Protein AF-A0A3D5XSV5-F1 (afdb_monomer_lite)

Secondary structure (DSSP, 8-state):
-HHHHHHHHHHHHT--PPPGGGS-SSPEEHHHHHHHHHHHHGGG--S---S--HHHHHHHHHTTSSPPPSBTTEE-HHHHHHHHHHHHHTTTS-HHHHHHHHHHHHHHH-HHHHHHHHHHHHHHHHHHHHHHHHHHHHHHHHHHHTTSS---

Radius of gyration: 19.95 Å; chains: 1; bounding box: 47×27×72 Å

Foldseek 3Di:
DVPPLLVLLVCLLPQAADALVRFDQFWDFPVRLQVVLCVSCVSVCPDPDRLDDPVNLVVCCVVVLQPNDPDPTTDGSLRSLSSNQQSNCVVPDPSVVSSVLQVVLCVVPNSRVSSNVSRVVSSVVSNVVSVVVVVVVVVVVVVVVPVPDDDD

Sequence (152 aa):
MINDFETWTNEMINFHLPRWDELPDVDLYKDQVITLVQRYLAPLNIKTDTLITPSIINNYVKLKIVPKPNSKKQYSRLHLAYFITISALKQIMNINDVKYGIEYETKMVGEIEAYNRFANALENSLREICTRLNHEDEVAYVKDTDIGMSLS

pLDDT: mean 86.88, std 14.99, range [37.84, 98.56]

Structure (mmCIF, N/CA/C/O backbone):
data_AF-A0A3D5XSV5-F1
#
_entry.id   AF-A0A3D5XSV5-F1
#
loop_
_atom_site.group_PDB
_atom_site.id
_atom_site.type_symbol
_atom_site.label_atom_id
_atom_site.label_alt_id
_atom_site.label_comp_id
_atom_site.label_asym_id
_atom_site.label_entity_id
_atom_site.label_seq_id
_atom_site.pdbx_PDB_ins_code
_atom_site.Cartn_x
_atom_site.Cartn_y
_atom_site.Cartn_z
_atom_site.occupancy
_atom_site.B_iso_or_equiv
_atom_site.auth_seq_id
_atom_site.auth_comp_id
_atom_site.auth_asym_id
_atom_site.auth_atom_id
_atom_site.pdbx_PDB_model_num
ATOM 1 N N . MET A 1 1 ? 26.116 -8.134 -17.420 1.00 52.28 1 MET A N 1
ATOM 2 C CA . MET A 1 1 ? 25.598 -6.762 -17.236 1.00 52.28 1 MET A CA 1
ATOM 3 C C . MET A 1 1 ? 24.285 -6.532 -17.984 1.00 52.28 1 MET A C 1
ATOM 5 O O . MET A 1 1 ? 23.438 -5.871 -17.416 1.00 52.28 1 MET A O 1
ATOM 9 N N . ILE A 1 2 ? 24.067 -7.116 -19.176 1.00 57.53 2 ILE A N 1
ATOM 10 C CA . ILE A 1 2 ? 22.766 -7.066 -19.892 1.00 57.53 2 ILE A CA 1
ATOM 11 C C . ILE A 1 2 ? 21.635 -7.803 -19.125 1.00 57.53 2 ILE A C 1
ATOM 13 O O . ILE A 1 2 ? 20.492 -7.374 -19.142 1.00 57.53 2 ILE A O 1
ATOM 17 N N . ASN A 1 3 ? 21.968 -8.839 -18.345 1.00 70.69 3 ASN A N 1
ATOM 18 C CA . ASN A 1 3 ? 20.987 -9.717 -17.687 1.00 70.69 3 ASN A CA 1
ATOM 19 C C . ASN A 1 3 ? 20.198 -9.086 -16.515 1.00 70.69 3 ASN A C 1
ATOM 21 O O . ASN A 1 3 ? 19.091 -9.527 -16.220 1.00 70.69 3 ASN A O 1
ATOM 25 N N . ASP A 1 4 ? 20.749 -8.081 -15.824 1.00 82.44 4 ASP A N 1
ATOM 26 C CA . ASP A 1 4 ? 20.135 -7.556 -14.590 1.00 82.44 4 ASP A CA 1
ATOM 27 C C . ASP A 1 4 ? 18.993 -6.573 -14.891 1.00 82.44 4 ASP A C 1
ATOM 29 O O . ASP A 1 4 ? 17.988 -6.549 -14.182 1.00 82.44 4 ASP A O 1
ATOM 33 N N . PHE A 1 5 ? 19.123 -5.794 -15.970 1.00 84.62 5 PHE A N 1
ATOM 34 C CA . PHE A 1 5 ? 18.091 -4.853 -16.404 1.00 84.62 5 PHE A CA 1
ATOM 35 C C . PHE A 1 5 ? 16.869 -5.580 -16.971 1.00 84.62 5 PHE A C 1
ATOM 37 O O . PHE A 1 5 ? 15.759 -5.318 -16.522 1.00 84.62 5 PHE A O 1
ATOM 44 N N . GLU A 1 6 ? 17.073 -6.553 -17.867 1.00 86.62 6 GLU A N 1
ATOM 45 C CA . GLU A 1 6 ? 15.990 -7.393 -18.402 1.00 86.62 6 GLU A CA 1
ATOM 46 C C . GLU A 1 6 ? 15.280 -8.196 -17.304 1.00 86.62 6 GLU A C 1
ATOM 48 O O . GLU A 1 6 ? 14.063 -8.377 -17.333 1.00 86.62 6 GLU A O 1
ATOM 53 N N . THR A 1 7 ? 16.024 -8.676 -16.301 1.00 87.94 7 THR A N 1
ATOM 54 C CA . THR A 1 7 ? 15.416 -9.344 -15.142 1.00 87.94 7 THR A CA 1
ATOM 55 C C . THR A 1 7 ? 14.516 -8.372 -14.383 1.00 87.94 7 THR A C 1
ATOM 57 O O . THR A 1 7 ? 13.358 -8.690 -14.119 1.00 87.94 7 THR A O 1
ATOM 60 N N . TRP A 1 8 ? 15.006 -7.163 -14.095 1.00 89.00 8 TRP A N 1
ATOM 61 C CA . TRP A 1 8 ? 14.229 -6.145 -13.393 1.00 89.00 8 TRP A CA 1
ATOM 62 C C . TRP A 1 8 ? 12.990 -5.694 -14.184 1.00 89.00 8 TRP A C 1
ATOM 64 O O . TRP A 1 8 ? 11.903 -5.604 -13.613 1.00 89.00 8 TRP A O 1
ATOM 74 N N . THR A 1 9 ? 13.098 -5.455 -15.496 1.00 91.69 9 THR A N 1
ATOM 75 C CA . THR A 1 9 ? 11.936 -5.063 -16.312 1.00 91.69 9 THR A CA 1
ATOM 76 C C . THR A 1 9 ? 10.886 -6.169 -16.349 1.00 91.69 9 THR A C 1
ATOM 78 O O . THR A 1 9 ? 9.698 -5.884 -16.196 1.00 91.69 9 THR A O 1
ATOM 81 N N . ASN A 1 10 ? 11.301 -7.433 -16.465 1.00 91.19 10 ASN A N 1
ATOM 82 C CA . ASN A 1 10 ? 10.394 -8.577 -16.402 1.00 91.19 10 ASN A CA 1
ATOM 83 C C . ASN 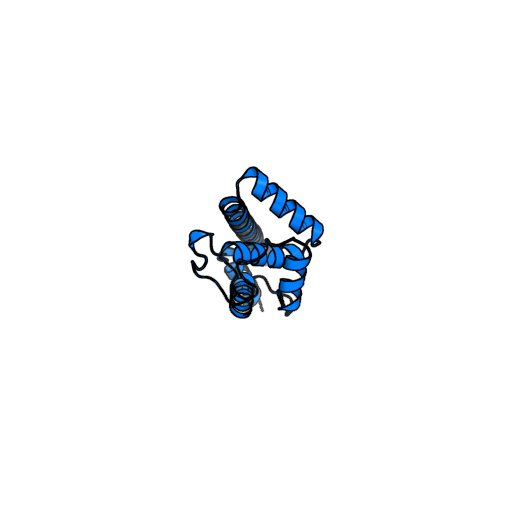A 1 10 ? 9.730 -8.731 -15.025 1.00 91.19 10 ASN A C 1
ATOM 85 O O . ASN A 1 10 ? 8.540 -9.049 -14.958 1.00 91.19 10 ASN A O 1
ATOM 89 N N . GLU A 1 11 ? 10.446 -8.474 -13.928 1.00 92.44 11 GLU A N 1
ATOM 90 C CA . GLU A 1 11 ? 9.853 -8.421 -12.585 1.00 92.44 11 GLU A CA 1
ATOM 91 C C . GLU A 1 11 ? 8.794 -7.315 -12.479 1.00 92.44 11 GLU A C 1
ATOM 93 O O . GLU A 1 11 ? 7.717 -7.556 -11.935 1.00 92.44 11 GLU A O 1
ATOM 98 N N . MET A 1 12 ? 9.048 -6.128 -13.040 1.00 94.38 12 MET A N 1
ATOM 99 C CA . MET A 1 12 ? 8.091 -5.013 -13.032 1.00 94.38 12 MET A CA 1
ATOM 100 C C . MET A 1 12 ? 6.862 -5.274 -13.914 1.00 94.38 12 MET A C 1
ATOM 102 O O . MET A 1 12 ? 5.748 -4.927 -13.528 1.00 94.38 12 MET A O 1
ATOM 106 N N . ILE A 1 13 ? 7.031 -5.925 -15.070 1.00 94.62 13 ILE A N 1
ATOM 107 C CA . ILE A 1 13 ? 5.922 -6.330 -15.954 1.00 94.62 13 ILE A CA 1
ATOM 108 C C . ILE A 1 13 ? 4.989 -7.321 -15.249 1.00 94.62 13 ILE A C 1
ATOM 110 O O . ILE A 1 13 ? 3.774 -7.291 -15.454 1.00 94.62 13 ILE A O 1
ATOM 114 N N . ASN A 1 14 ? 5.550 -8.205 -14.426 1.00 94.50 14 ASN A N 1
ATOM 115 C CA . ASN A 1 14 ? 4.805 -9.229 -13.696 1.00 94.50 14 ASN A CA 1
ATOM 116 C C . ASN A 1 14 ? 4.497 -8.831 -12.248 1.00 94.50 14 ASN A C 1
ATOM 118 O O . ASN A 1 14 ? 3.999 -9.658 -11.483 1.00 94.50 14 ASN A O 1
ATOM 122 N N . PHE A 1 15 ? 4.779 -7.582 -11.868 1.00 96.19 15 PHE A N 1
ATOM 123 C CA . PHE A 1 15 ? 4.496 -7.085 -10.534 1.00 96.19 15 PHE A CA 1
ATOM 124 C C . PHE A 1 15 ? 2.997 -7.192 -10.244 1.00 96.19 15 PHE A C 1
ATOM 126 O O . PHE A 1 15 ? 2.164 -6.752 -11.038 1.00 96.19 15 PHE A O 1
ATOM 133 N N . HIS A 1 16 ? 2.675 -7.768 -9.089 1.00 96.69 16 HIS A N 1
ATOM 134 C CA . HIS A 1 16 ? 1.310 -7.915 -8.602 1.00 96.69 16 HIS A CA 1
ATOM 135 C C . HIS A 1 16 ? 1.212 -7.368 -7.188 1.00 96.69 16 HIS A C 1
ATOM 137 O O . HIS A 1 16 ? 1.921 -7.808 -6.278 1.00 96.69 16 HIS A O 1
ATOM 143 N N . LEU A 1 17 ? 0.297 -6.430 -7.004 1.00 97.31 17 LEU A N 1
ATOM 144 C CA . LEU A 1 17 ? -0.126 -5.939 -5.714 1.00 97.31 17 LEU A CA 1
ATOM 145 C C . LEU A 1 17 ? -1.458 -6.610 -5.357 1.00 97.31 17 LEU A C 1
ATOM 147 O O . LEU A 1 17 ? -2.391 -6.578 -6.158 1.00 97.31 17 LEU A O 1
ATOM 151 N N . PRO A 1 18 ? -1.607 -7.186 -4.156 1.00 98.00 18 PRO A N 1
ATOM 152 C CA . PRO A 1 18 ? -2.842 -7.866 -3.794 1.00 98.00 18 PRO A CA 1
ATOM 153 C C . PRO A 1 18 ? -4.046 -6.931 -3.922 1.00 98.00 18 PRO A C 1
ATOM 155 O O . PRO A 1 18 ? -4.038 -5.810 -3.415 1.00 98.00 18 PRO A O 1
ATOM 158 N N . ARG A 1 19 ? -5.098 -7.395 -4.592 1.00 98.31 19 ARG A N 1
ATOM 159 C CA . ARG A 1 19 ? -6.409 -6.743 -4.578 1.00 98.31 19 ARG A CA 1
ATOM 160 C C . ARG A 1 19 ? -7.030 -6.869 -3.194 1.00 98.31 19 ARG A C 1
ATOM 162 O O . ARG A 1 19 ? -6.584 -7.660 -2.363 1.00 98.31 19 ARG A O 1
ATOM 169 N N . TRP A 1 20 ? -8.083 -6.097 -2.939 1.00 98.25 20 TRP A N 1
ATOM 170 C CA . TRP A 1 20 ? -8.750 -6.072 -1.638 1.00 98.25 20 TRP A CA 1
ATOM 171 C C . TRP A 1 20 ? -9.068 -7.474 -1.103 1.00 98.25 20 TRP A C 1
ATOM 173 O O . TRP A 1 20 ? -8.764 -7.769 0.050 1.00 98.25 20 TRP A O 1
ATOM 183 N N . ASP A 1 21 ? -9.620 -8.353 -1.937 1.00 97.81 21 ASP A N 1
ATOM 184 C CA . ASP A 1 21 ? -10.017 -9.707 -1.531 1.00 97.81 21 ASP A CA 1
ATOM 185 C C . ASP A 1 21 ? -8.835 -10.660 -1.301 1.00 97.81 21 ASP A C 1
ATOM 187 O O . ASP A 1 21 ? -8.993 -11.688 -0.648 1.00 97.81 21 ASP A O 1
ATOM 191 N N . GLU A 1 22 ? -7.642 -10.296 -1.772 1.00 98.19 22 GLU A N 1
ATOM 192 C CA . GLU A 1 22 ? -6.398 -11.048 -1.573 1.00 98.19 22 GLU A CA 1
ATOM 193 C C . GLU A 1 22 ? -5.643 -10.600 -0.311 1.00 98.19 22 GLU A C 1
ATOM 195 O O . GLU A 1 22 ? -4.708 -11.266 0.141 1.00 98.19 22 GLU A O 1
ATOM 200 N N . LEU A 1 23 ? -6.035 -9.468 0.285 1.00 97.94 23 LEU A N 1
ATOM 201 C CA . LEU A 1 23 ? -5.489 -9.027 1.561 1.00 97.94 23 LEU A CA 1
ATOM 202 C C . LEU A 1 23 ? -6.015 -9.904 2.717 1.00 97.94 23 LEU A C 1
ATOM 204 O O . LEU A 1 23 ? -7.165 -10.344 2.685 1.00 97.94 23 LEU A O 1
ATOM 208 N N . PRO A 1 24 ? -5.225 -10.109 3.790 1.00 96.69 24 PRO A N 1
ATOM 209 C CA . PRO A 1 24 ? -5.653 -10.910 4.935 1.00 96.69 24 PRO A CA 1
ATOM 210 C C . PRO A 1 24 ? -6.977 -10.435 5.552 1.00 96.69 24 PRO A C 1
ATOM 212 O O . PRO A 1 24 ? -7.151 -9.246 5.835 1.00 96.69 24 PRO A O 1
ATOM 215 N N . ASP A 1 25 ? -7.878 -11.382 5.833 1.00 93.69 25 ASP A N 1
ATOM 216 C CA . ASP A 1 25 ? -9.151 -11.137 6.531 1.00 93.69 25 ASP A CA 1
ATOM 217 C C . ASP A 1 25 ? -9.061 -11.297 8.052 1.00 93.69 25 ASP A C 1
ATOM 219 O O . ASP A 1 25 ? -9.938 -11.858 8.706 1.00 93.69 25 ASP A O 1
ATOM 223 N N . VAL A 1 26 ? -7.939 -10.882 8.628 1.00 92.81 26 VAL A N 1
ATOM 224 C CA . VAL A 1 26 ? -7.699 -10.974 10.068 1.00 92.81 26 VAL A CA 1
ATOM 225 C C . VAL A 1 26 ? -7.127 -9.664 10.570 1.00 92.81 26 VAL A C 1
ATOM 227 O O . VAL A 1 26 ? -6.437 -8.949 9.841 1.00 92.81 26 VAL A O 1
ATOM 230 N N . ASP A 1 27 ? -7.393 -9.358 11.834 1.00 93.31 27 ASP A N 1
ATOM 231 C CA . ASP A 1 27 ? -6.750 -8.234 12.496 1.00 93.31 27 ASP A CA 1
ATOM 232 C C . ASP A 1 27 ? -5.249 -8.495 12.649 1.00 93.31 27 ASP A C 1
ATOM 234 O O . ASP A 1 27 ? -4.817 -9.523 13.175 1.00 93.31 27 ASP A O 1
ATOM 238 N N . LEU A 1 28 ? -4.451 -7.525 12.216 1.00 94.50 28 LEU A N 1
ATOM 239 C CA . LEU A 1 28 ? -3.000 -7.615 12.180 1.00 94.50 28 LEU A CA 1
ATOM 240 C C . LEU A 1 28 ? -2.374 -6.829 13.324 1.00 94.50 28 LEU A C 1
ATOM 242 O O . LEU A 1 28 ? -2.755 -5.692 13.614 1.00 94.50 28 LEU A O 1
ATOM 246 N N . TYR A 1 29 ? -1.334 -7.389 13.924 1.00 93.69 29 TYR A N 1
ATOM 247 C CA . TYR A 1 29 ? -0.426 -6.628 14.764 1.00 93.69 29 TYR A CA 1
ATOM 248 C C . TYR A 1 29 ? 0.417 -5.670 13.925 1.00 93.69 29 TYR A C 1
ATOM 250 O O . TYR A 1 29 ? 0.695 -5.903 12.751 1.00 93.69 29 TYR A O 1
ATOM 258 N N . LYS A 1 30 ? 0.879 -4.588 14.555 1.00 92.56 30 LYS A N 1
ATOM 259 C CA . LYS A 1 30 ? 1.693 -3.554 13.900 1.00 92.56 30 LYS A CA 1
ATOM 260 C C . LYS A 1 30 ? 2.881 -4.118 13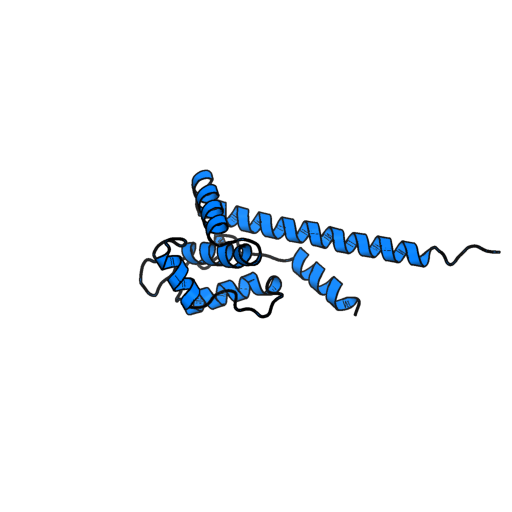.117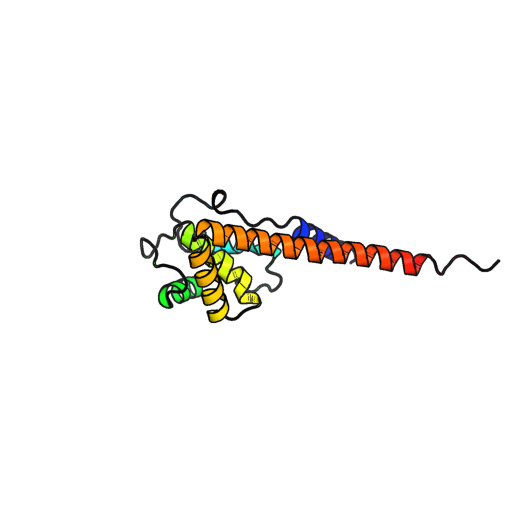 1.00 92.56 30 LYS A C 1
ATOM 262 O O . LYS A 1 30 ? 3.103 -3.710 11.983 1.00 92.56 30 LYS A O 1
ATOM 267 N N . ASP A 1 31 ? 3.615 -5.058 13.705 1.00 93.69 31 ASP A N 1
ATOM 268 C CA . ASP A 1 31 ? 4.790 -5.642 13.056 1.00 93.69 31 ASP A CA 1
ATOM 269 C C . ASP A 1 31 ? 4.392 -6.483 11.837 1.00 93.69 31 ASP A C 1
ATOM 271 O O . ASP A 1 31 ? 5.072 -6.440 10.819 1.00 93.69 31 ASP A O 1
ATOM 275 N N . GLN A 1 32 ? 3.230 -7.146 11.879 1.00 95.62 32 GLN A N 1
ATOM 276 C CA . GLN A 1 32 ? 2.684 -7.866 10.725 1.00 95.62 32 GLN A CA 1
ATOM 277 C C . GLN A 1 32 ? 2.296 -6.905 9.597 1.00 95.62 32 GLN A C 1
ATOM 279 O O . GLN A 1 32 ? 2.571 -7.196 8.437 1.00 95.62 32 GLN A O 1
ATOM 284 N N . VAL A 1 33 ? 1.720 -5.739 9.920 1.00 95.56 33 VAL A N 1
ATOM 285 C CA . VAL A 1 33 ? 1.450 -4.685 8.925 1.00 95.56 33 VAL A CA 1
ATOM 286 C C . VAL A 1 33 ? 2.748 -4.241 8.254 1.00 95.56 33 VAL A C 1
ATOM 288 O O . VAL A 1 33 ? 2.812 -4.197 7.030 1.00 95.56 33 VAL A O 1
ATOM 291 N N . ILE A 1 34 ? 3.792 -3.958 9.040 1.00 95.25 34 ILE A N 1
ATOM 292 C CA . ILE A 1 34 ? 5.109 -3.557 8.520 1.00 95.25 34 ILE A CA 1
ATOM 293 C C . ILE A 1 34 ? 5.665 -4.639 7.591 1.00 95.25 34 ILE A C 1
ATOM 295 O O . ILE A 1 34 ? 6.032 -4.334 6.459 1.00 95.25 34 ILE A O 1
ATOM 299 N N . THR A 1 35 ? 5.672 -5.897 8.039 1.00 95.62 35 THR A N 1
ATOM 300 C CA . THR A 1 35 ? 6.166 -7.030 7.249 1.00 95.62 35 THR A CA 1
ATOM 301 C C . THR A 1 35 ? 5.407 -7.193 5.935 1.00 95.62 35 THR A C 1
ATOM 303 O O . THR A 1 35 ? 6.029 -7.424 4.901 1.00 95.62 35 THR A O 1
ATOM 306 N N . LEU A 1 36 ? 4.078 -7.072 5.947 1.00 97.06 36 LEU A N 1
ATOM 307 C CA . LEU A 1 36 ? 3.268 -7.223 4.739 1.00 97.06 36 LEU A CA 1
ATOM 308 C C . LEU A 1 36 ? 3.485 -6.070 3.758 1.00 97.06 36 LEU A C 1
ATOM 310 O O . LEU A 1 36 ? 3.698 -6.326 2.579 1.00 97.06 36 LEU A O 1
ATOM 314 N N . VAL A 1 37 ? 3.510 -4.821 4.232 1.00 96.50 37 VAL A N 1
ATOM 315 C CA . VAL A 1 37 ? 3.791 -3.654 3.376 1.00 96.50 37 VAL A CA 1
ATOM 316 C C . VAL A 1 37 ? 5.176 -3.770 2.742 1.00 96.50 37 VAL A C 1
ATOM 318 O O . VAL A 1 37 ? 5.314 -3.578 1.537 1.00 96.50 37 VAL A O 1
ATOM 321 N N . GLN A 1 38 ? 6.194 -4.131 3.530 1.00 94.38 38 GLN A N 1
ATOM 322 C CA . GLN A 1 38 ? 7.548 -4.349 3.017 1.00 94.38 38 GLN A CA 1
ATOM 323 C C . GLN A 1 38 ? 7.587 -5.469 1.981 1.00 94.38 38 GLN A C 1
ATOM 325 O O . GLN A 1 38 ? 8.226 -5.306 0.952 1.00 94.38 38 GLN A O 1
ATOM 330 N N . ARG A 1 39 ? 6.889 -6.583 2.225 1.00 94.50 39 ARG A N 1
ATOM 331 C CA . ARG A 1 39 ? 6.825 -7.708 1.288 1.00 94.50 39 ARG A CA 1
ATOM 332 C C . ARG A 1 39 ? 6.163 -7.315 -0.029 1.00 94.50 39 ARG A C 1
ATOM 334 O O . ARG A 1 39 ? 6.717 -7.599 -1.082 1.00 94.50 39 ARG A O 1
ATOM 341 N N . TYR A 1 40 ? 4.994 -6.681 0.027 1.00 96.38 40 TYR A N 1
ATOM 342 C CA . TYR A 1 40 ? 4.224 -6.341 -1.171 1.00 96.38 40 TYR A CA 1
ATOM 343 C C . TYR A 1 40 ? 4.891 -5.265 -2.025 1.00 96.38 40 TYR A C 1
ATOM 345 O O . TYR A 1 40 ? 4.729 -5.263 -3.238 1.00 96.38 40 TYR A O 1
ATOM 353 N N . LEU A 1 41 ? 5.659 -4.366 -1.410 1.00 94.44 41 LEU A N 1
ATOM 354 C CA . LEU A 1 41 ? 6.349 -3.287 -2.115 1.00 94.44 41 LEU A CA 1
ATOM 355 C C . LEU A 1 41 ? 7.846 -3.555 -2.321 1.00 94.44 41 LEU A C 1
ATOM 357 O O . LEU A 1 41 ? 8.534 -2.688 -2.853 1.00 94.44 41 LEU A O 1
ATOM 361 N N . ALA A 1 42 ? 8.357 -4.728 -1.928 1.00 91.12 42 ALA A N 1
ATOM 362 C CA . ALA A 1 42 ? 9.772 -5.073 -2.066 1.00 91.12 42 ALA A CA 1
ATOM 363 C C . ALA A 1 42 ? 10.298 -4.899 -3.503 1.00 91.12 42 ALA A C 1
ATOM 365 O O . ALA A 1 42 ? 11.345 -4.267 -3.640 1.00 91.12 42 ALA A O 1
ATOM 366 N N . PRO A 1 43 ? 9.581 -5.335 -4.563 1.00 89.12 43 PRO A N 1
ATOM 367 C CA . PRO A 1 43 ? 10.046 -5.138 -5.939 1.00 89.12 43 PRO A CA 1
ATOM 368 C C . PRO A 1 43 ? 10.194 -3.659 -6.334 1.00 89.12 43 PRO A C 1
ATOM 370 O O . PRO A 1 43 ? 11.009 -3.319 -7.184 1.00 89.12 43 PRO A O 1
ATOM 373 N N . LEU A 1 44 ? 9.435 -2.760 -5.698 1.00 87.50 44 LEU A N 1
ATOM 374 C CA . LEU A 1 44 ? 9.472 -1.319 -5.973 1.00 87.50 44 LEU A CA 1
ATOM 375 C C . LEU A 1 44 ? 10.491 -0.572 -5.101 1.00 87.50 44 LEU A C 1
ATOM 377 O O . LEU A 1 44 ? 10.739 0.615 -5.316 1.00 87.50 44 LEU A O 1
ATOM 381 N N . ASN A 1 45 ? 11.074 -1.230 -4.097 1.00 83.75 45 ASN A N 1
ATOM 382 C CA . ASN A 1 45 ? 11.950 -0.593 -3.121 1.00 83.75 45 ASN A CA 1
ATOM 383 C C . ASN A 1 45 ? 13.415 -0.594 -3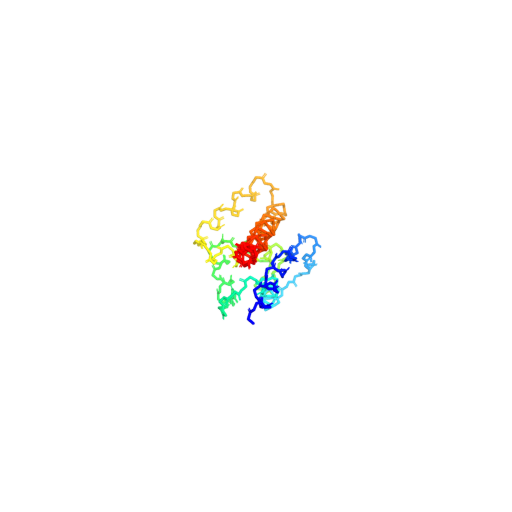.583 1.00 83.75 45 ASN A C 1
ATOM 385 O O . ASN A 1 45 ? 14.241 -1.353 -3.081 1.00 83.75 45 ASN A O 1
ATOM 389 N N . ILE A 1 46 ? 13.735 0.267 -4.553 1.00 70.94 46 ILE A N 1
ATOM 390 C CA . ILE A 1 46 ? 15.073 0.347 -5.173 1.00 70.94 46 ILE A CA 1
ATOM 391 C C . ILE A 1 46 ? 16.086 1.041 -4.250 1.00 70.94 46 ILE A C 1
ATOM 393 O O . ILE A 1 46 ? 17.273 0.716 -4.231 1.00 70.94 46 ILE A O 1
ATOM 397 N N . LYS A 1 47 ? 15.623 2.006 -3.451 1.00 63.38 47 LYS A N 1
ATOM 398 C CA . LYS A 1 47 ? 16.422 2.578 -2.368 1.00 63.38 47 LYS A CA 1
ATOM 399 C C . LYS A 1 47 ? 16.268 1.620 -1.202 1.00 63.38 47 LYS A C 1
ATOM 401 O O . LYS A 1 47 ? 15.141 1.328 -0.826 1.00 63.38 47 LYS A O 1
ATOM 406 N N . THR A 1 48 ? 17.348 1.149 -0.593 1.00 61.53 48 THR A N 1
ATOM 407 C CA . THR A 1 48 ? 17.332 0.309 0.624 1.00 61.53 48 THR A CA 1
ATOM 408 C C . THR A 1 48 ? 16.756 1.029 1.861 1.00 61.53 48 THR A C 1
ATOM 410 O O . THR A 1 48 ? 17.120 0.739 2.999 1.00 61.53 48 THR A O 1
ATOM 413 N N . ASP A 1 49 ? 15.873 1.999 1.650 1.00 67.38 49 ASP A N 1
ATOM 414 C CA . ASP A 1 49 ? 15.188 2.778 2.651 1.00 67.38 49 ASP A CA 1
ATOM 415 C C . ASP A 1 49 ? 14.045 1.965 3.255 1.00 67.38 49 ASP A C 1
ATOM 417 O O . ASP A 1 49 ? 13.404 1.109 2.637 1.00 67.38 49 ASP A O 1
ATOM 421 N N . THR A 1 50 ? 13.780 2.246 4.525 1.00 80.06 50 THR A N 1
ATOM 422 C CA . THR A 1 50 ? 12.678 1.617 5.238 1.00 80.06 50 THR A CA 1
ATOM 423 C C . THR A 1 50 ? 11.356 2.267 4.822 1.00 80.06 50 THR A C 1
ATOM 425 O O . THR A 1 50 ? 11.041 3.366 5.273 1.00 80.06 50 THR A O 1
ATOM 428 N N . LEU A 1 51 ? 10.560 1.566 4.005 1.00 85.56 51 LEU A N 1
ATOM 429 C CA . LEU A 1 51 ? 9.252 2.032 3.506 1.00 85.56 51 LEU A CA 1
ATOM 430 C C . LEU A 1 51 ? 8.253 2.413 4.609 1.00 85.56 51 LEU A C 1
ATOM 432 O O . LEU A 1 51 ? 7.400 3.284 4.424 1.00 85.56 51 LEU A O 1
ATOM 436 N N . ILE A 1 52 ? 8.316 1.716 5.744 1.00 91.56 52 ILE A N 1
ATOM 437 C CA . ILE A 1 52 ? 7.402 1.910 6.864 1.00 91.56 52 ILE A CA 1
ATOM 438 C C . ILE A 1 52 ? 8.054 1.469 8.176 1.00 91.56 52 ILE A C 1
ATOM 440 O O . ILE A 1 52 ? 8.730 0.447 8.248 1.00 91.56 52 ILE A O 1
ATOM 444 N N . THR A 1 53 ? 7.845 2.251 9.232 1.00 92.50 53 THR A N 1
ATOM 445 C CA . THR A 1 53 ? 8.340 1.982 10.590 1.00 92.50 53 THR A CA 1
ATOM 446 C C . THR A 1 53 ? 7.197 2.099 11.599 1.00 92.50 53 THR A C 1
ATOM 448 O O . THR A 1 53 ? 6.174 2.731 11.302 1.00 92.50 53 THR A O 1
ATOM 451 N N . PRO A 1 54 ? 7.360 1.597 12.839 1.00 92.56 54 PRO A N 1
ATOM 452 C CA . PRO A 1 54 ? 6.363 1.800 13.890 1.00 92.56 54 PRO A CA 1
ATOM 453 C C . PRO A 1 54 ? 6.046 3.281 14.149 1.00 92.56 54 PRO A C 1
ATOM 455 O O . PRO A 1 54 ? 4.907 3.625 14.468 1.00 92.56 54 PRO A O 1
ATOM 458 N N . SER A 1 55 ? 7.045 4.159 13.988 1.00 91.38 55 SER A N 1
ATOM 459 C CA . SER A 1 55 ? 6.887 5.612 14.117 1.00 91.38 55 SER A CA 1
ATOM 460 C C . SER A 1 55 ? 6.017 6.184 12.996 1.00 91.38 55 SER A C 1
ATOM 462 O O . SER A 1 55 ? 5.072 6.920 13.274 1.00 91.38 55 SER A O 1
ATOM 464 N N . ILE A 1 56 ? 6.260 5.778 11.744 1.00 90.75 56 ILE A N 1
ATOM 465 C CA . ILE A 1 56 ? 5.461 6.196 10.581 1.00 90.75 56 ILE A CA 1
ATOM 466 C C . ILE A 1 56 ? 3.991 5.791 10.752 1.00 90.75 56 ILE A C 1
ATOM 468 O O . ILE A 1 56 ? 3.107 6.633 10.599 1.00 90.75 56 ILE A O 1
ATOM 472 N N . ILE A 1 57 ? 3.728 4.547 11.168 1.00 92.38 57 ILE A N 1
ATOM 473 C CA . ILE A 1 57 ? 2.367 4.066 11.452 1.00 92.38 57 ILE A CA 1
ATOM 474 C C . ILE A 1 57 ? 1.677 4.958 12.490 1.00 92.38 57 ILE A C 1
ATOM 476 O O . ILE A 1 57 ? 0.556 5.425 12.277 1.00 92.38 57 ILE A O 1
ATOM 480 N N . ASN A 1 58 ? 2.350 5.231 13.611 1.00 91.56 58 ASN A N 1
ATOM 481 C CA . ASN A 1 58 ? 1.794 6.079 14.664 1.00 91.56 58 ASN A CA 1
ATOM 482 C C . ASN A 1 58 ? 1.529 7.507 14.162 1.00 91.56 58 ASN A C 1
ATOM 484 O O . ASN A 1 58 ? 0.495 8.089 14.493 1.00 91.56 58 ASN A O 1
ATOM 488 N N . ASN A 1 59 ? 2.441 8.062 13.361 1.00 92.50 59 ASN A N 1
ATOM 489 C CA . ASN A 1 59 ? 2.319 9.405 12.805 1.00 92.50 59 ASN A CA 1
ATOM 490 C C . ASN A 1 59 ? 1.107 9.516 11.878 1.00 92.50 59 ASN A C 1
ATOM 492 O O . ASN A 1 59 ? 0.330 10.459 12.015 1.00 92.50 59 ASN A O 1
ATOM 496 N N . TYR A 1 60 ? 0.888 8.546 10.990 1.00 92.56 60 TYR A N 1
ATOM 497 C CA . TYR A 1 60 ? -0.239 8.594 10.057 1.00 92.56 60 TYR A CA 1
ATOM 498 C C . TYR A 1 60 ? -1.597 8.395 10.734 1.00 92.56 60 TYR A C 1
ATOM 500 O O . TYR A 1 60 ? -2.561 9.065 10.360 1.00 92.56 60 TYR A O 1
ATOM 508 N N . VAL A 1 61 ? -1.670 7.579 11.791 1.00 90.88 61 VAL A N 1
ATOM 509 C CA . VAL A 1 61 ? -2.877 7.488 12.631 1.00 90.88 61 VAL A CA 1
ATOM 510 C C . VAL A 1 61 ? -3.110 8.799 13.396 1.00 90.88 61 VAL A C 1
ATOM 512 O O . VAL A 1 61 ? -4.231 9.307 13.445 1.00 90.88 61 VAL A O 1
ATOM 515 N N . LYS A 1 62 ? -2.056 9.399 13.971 1.00 88.38 62 LYS A N 1
ATOM 516 C CA . LYS A 1 62 ? -2.148 10.668 14.718 1.00 88.38 62 LYS A CA 1
ATOM 517 C C . LYS A 1 62 ? -2.613 11.828 13.833 1.00 88.38 62 LYS A C 1
ATOM 519 O O . LYS A 1 62 ? -3.435 12.632 14.268 1.00 88.38 62 LYS A O 1
ATOM 524 N N . LEU A 1 63 ? -2.111 11.898 12.602 1.00 86.19 63 LEU A N 1
ATOM 525 C CA . LEU A 1 63 ? -2.455 12.922 11.609 1.00 86.19 63 LEU A CA 1
ATOM 526 C C . LEU A 1 63 ? -3.788 12.652 10.887 1.00 86.19 63 LEU A C 1
ATOM 528 O O . LEU A 1 63 ? -4.168 13.421 10.001 1.00 86.19 63 LEU A O 1
ATOM 532 N N . LYS A 1 64 ? -4.509 11.584 11.268 1.00 88.00 64 LYS A N 1
ATOM 533 C CA . LYS A 1 64 ? -5.775 11.162 10.645 1.00 88.00 64 LYS A CA 1
ATOM 534 C C . LYS A 1 64 ? -5.641 11.002 9.125 1.00 88.00 64 LYS A C 1
ATOM 536 O O . LYS A 1 64 ? -6.514 11.430 8.378 1.00 88.00 64 LYS A O 1
ATOM 541 N N . ILE A 1 65 ? -4.497 10.490 8.677 1.00 88.81 65 ILE A N 1
ATOM 542 C CA . ILE A 1 65 ? -4.277 10.088 7.281 1.00 88.81 65 ILE A CA 1
ATOM 543 C C . ILE A 1 65 ? -4.814 8.670 7.097 1.00 88.81 65 ILE A C 1
ATOM 545 O O . ILE A 1 65 ? -5.470 8.377 6.108 1.00 88.81 65 ILE A O 1
ATOM 549 N N . VAL A 1 66 ? -4.563 7.814 8.088 1.00 90.50 66 VAL A N 1
ATOM 550 C CA . VAL A 1 66 ? -5.181 6.495 8.202 1.00 90.50 66 VAL A CA 1
ATOM 551 C C . VAL A 1 66 ? -6.285 6.572 9.262 1.00 90.50 66 VAL A C 1
ATOM 553 O O . VAL A 1 66 ? -6.073 7.229 10.294 1.00 90.50 66 VAL A O 1
ATOM 556 N N . PRO A 1 67 ? -7.446 5.923 9.046 1.00 88.25 67 PRO A N 1
ATOM 557 C CA . PRO A 1 67 ? -8.472 5.767 10.069 1.00 88.25 67 PRO A CA 1
ATOM 558 C C . PRO A 1 67 ? -7.902 5.222 11.383 1.00 88.25 67 PRO A C 1
ATOM 560 O O . PRO A 1 67 ? -6.853 4.573 11.426 1.00 88.25 67 PRO A O 1
ATOM 563 N N . LYS A 1 68 ? -8.581 5.522 12.493 1.00 88.12 68 LYS A N 1
ATOM 564 C CA . LYS A 1 68 ? -8.166 4.970 13.782 1.00 88.12 68 LYS A CA 1
ATOM 565 C C . LYS A 1 68 ? -8.458 3.463 13.805 1.00 88.12 68 LYS A C 1
ATOM 567 O O . LYS A 1 68 ? -9.588 3.087 13.506 1.00 88.12 68 LYS A O 1
ATOM 572 N N . PRO A 1 69 ? -7.499 2.633 14.242 1.00 86.12 69 PRO A N 1
ATOM 573 C CA . PRO A 1 69 ? -7.721 1.202 14.382 1.00 86.12 69 PRO A CA 1
ATOM 574 C C . PRO A 1 69 ? -8.708 0.865 15.498 1.00 86.12 69 PRO A C 1
ATOM 576 O O . PRO A 1 69 ? -8.862 1.626 16.458 1.00 86.12 69 PRO A O 1
ATOM 579 N N . ASN A 1 70 ? -9.311 -0.324 15.386 1.00 77.50 70 ASN A N 1
ATOM 580 C CA . ASN A 1 70 ? -10.249 -0.891 16.363 1.00 77.50 70 ASN A CA 1
ATOM 581 C C . ASN A 1 70 ? -9.630 -0.982 17.766 1.00 77.50 70 ASN A C 1
ATOM 583 O O . ASN A 1 70 ? -10.305 -0.781 18.774 1.00 77.50 70 ASN A O 1
ATOM 587 N N . SER A 1 71 ? -8.321 -1.241 17.845 1.00 79.94 71 SER A N 1
ATOM 588 C CA . SER A 1 71 ? -7.551 -1.170 19.085 1.00 79.94 71 SER A CA 1
ATOM 589 C C . SER A 1 71 ? -6.151 -0.606 18.834 1.00 79.94 71 SER A C 1
ATOM 591 O O . SER A 1 71 ? -5.677 -0.537 17.704 1.00 79.94 71 SER A O 1
ATOM 593 N N . LYS A 1 72 ? -5.422 -0.234 19.896 1.00 68.44 72 LYS A N 1
ATOM 594 C CA . LYS A 1 72 ? -4.035 0.274 19.778 1.00 68.44 72 LYS A CA 1
ATOM 595 C C . LYS A 1 72 ? -3.053 -0.728 19.146 1.00 68.44 72 LYS A C 1
ATOM 597 O O . LYS A 1 72 ? -1.913 -0.349 18.874 1.00 68.44 72 LYS A O 1
ATOM 602 N N . LYS A 1 73 ? -3.450 -1.995 18.991 1.00 74.75 73 LYS A N 1
ATOM 603 C CA . LYS A 1 73 ? -2.585 -3.085 18.529 1.00 74.75 73 LYS A CA 1
ATOM 604 C C . LYS A 1 73 ? -3.102 -3.817 17.292 1.00 74.75 73 LYS A C 1
ATOM 606 O O . LYS A 1 73 ? -2.311 -4.562 16.732 1.00 74.75 73 LYS A O 1
ATOM 611 N N . GLN A 1 74 ? -4.357 -3.626 16.888 1.00 87.25 74 GLN A N 1
ATOM 612 C CA . GLN A 1 74 ? -4.984 -4.390 15.806 1.00 87.25 74 GLN A CA 1
ATOM 613 C C . GLN A 1 74 ? -5.358 -3.485 14.642 1.00 87.25 74 GLN A C 1
ATOM 615 O O . GLN A 1 74 ? -6.108 -2.527 14.807 1.00 87.25 74 GLN A O 1
ATOM 620 N N . TYR A 1 75 ? -4.835 -3.818 13.474 1.00 94.31 75 TYR A N 1
ATOM 621 C CA . TYR A 1 75 ? -5.040 -3.119 12.221 1.00 94.31 75 TYR A CA 1
ATOM 622 C C . TYR A 1 75 ? -5.815 -4.036 11.286 1.00 94.31 75 TYR A C 1
ATOM 624 O O . TYR A 1 75 ? -5.361 -5.132 10.973 1.00 94.31 75 TYR A O 1
ATOM 632 N N . SER A 1 76 ? -6.977 -3.578 10.838 1.00 95.38 76 SER A N 1
ATOM 633 C CA . SER A 1 76 ? -7.764 -4.315 9.853 1.00 95.38 76 SER A CA 1
ATOM 634 C C . SER A 1 76 ? -7.140 -4.230 8.458 1.00 95.38 76 SER A C 1
ATOM 636 O O . SER A 1 76 ? -6.279 -3.386 8.184 1.00 95.38 76 SER A O 1
ATOM 638 N N . ARG A 1 77 ? -7.672 -5.039 7.542 1.00 96.12 77 ARG A N 1
ATOM 639 C CA . ARG A 1 77 ? -7.403 -4.972 6.102 1.00 96.12 77 ARG A CA 1
ATOM 640 C C . ARG A 1 77 ? -7.460 -3.557 5.521 1.00 96.12 77 ARG A C 1
ATOM 642 O O . ARG A 1 77 ? -6.601 -3.193 4.723 1.00 96.12 77 ARG A O 1
ATOM 649 N N . LEU A 1 78 ? -8.415 -2.741 5.974 1.00 95.75 78 LEU A N 1
ATOM 650 C CA . LEU A 1 78 ? -8.533 -1.343 5.557 1.00 95.75 78 LEU A CA 1
ATOM 651 C C . LEU A 1 78 ? -7.246 -0.562 5.845 1.00 95.75 78 LEU A C 1
ATOM 653 O O . LEU A 1 78 ? -6.703 0.103 4.971 1.00 95.75 78 LEU A O 1
ATOM 657 N N . HIS A 1 79 ? -6.711 -0.685 7.059 1.00 96.38 79 HIS A N 1
ATOM 658 C CA . HIS A 1 79 ? -5.478 -0.001 7.443 1.00 96.38 79 HIS A CA 1
ATOM 659 C C . HIS A 1 79 ? -4.295 -0.470 6.597 1.00 96.38 79 HIS A C 1
ATOM 661 O O . HIS A 1 79 ? -3.464 0.346 6.204 1.00 96.38 79 HIS A O 1
ATOM 667 N N . LEU A 1 80 ? -4.224 -1.773 6.308 1.00 97.00 80 LEU A N 1
ATOM 668 C CA . LEU A 1 80 ? -3.187 -2.336 5.453 1.00 97.00 80 LEU A CA 1
ATOM 669 C C . LEU A 1 80 ? -3.243 -1.736 4.040 1.00 97.00 80 LEU A C 1
ATOM 671 O O . LEU A 1 80 ? -2.208 -1.292 3.549 1.00 97.00 80 LEU A O 1
ATOM 675 N N . ALA A 1 81 ? -4.433 -1.634 3.438 1.00 97.62 81 ALA A N 1
ATOM 676 C CA . ALA A 1 81 ? -4.628 -0.984 2.141 1.00 97.62 81 ALA A CA 1
ATOM 677 C C . ALA A 1 81 ? -4.118 0.469 2.147 1.00 97.62 81 ALA A C 1
ATOM 679 O O . ALA A 1 81 ? -3.328 0.852 1.285 1.00 97.62 81 ALA A O 1
ATOM 680 N N . TYR A 1 82 ? -4.464 1.250 3.177 1.00 97.12 82 TYR A N 1
ATOM 681 C CA . TYR A 1 82 ? -3.936 2.607 3.356 1.00 97.12 82 TYR A CA 1
ATOM 682 C C . TYR A 1 82 ? -2.404 2.638 3.420 1.00 97.12 82 TYR A C 1
ATOM 684 O O . TYR A 1 82 ? -1.777 3.454 2.745 1.00 97.12 82 TYR A O 1
ATOM 692 N N . PHE A 1 83 ? -1.784 1.778 4.233 1.00 97.12 83 PHE A N 1
ATOM 693 C CA . PHE A 1 83 ? -0.329 1.778 4.380 1.00 97.12 83 PHE A CA 1
ATOM 694 C C . PHE A 1 83 ? 0.388 1.368 3.095 1.00 97.12 83 PHE A C 1
ATOM 696 O O . PHE A 1 83 ? 1.403 1.977 2.774 1.00 97.12 83 PHE A O 1
ATOM 703 N N . ILE A 1 84 ? -0.154 0.415 2.334 1.00 97.25 84 ILE A N 1
ATOM 704 C CA . ILE A 1 84 ? 0.370 0.049 1.014 1.00 97.25 84 ILE A CA 1
ATOM 705 C C . ILE A 1 84 ? 0.327 1.262 0.073 1.00 97.25 84 ILE A C 1
ATOM 707 O O . ILE A 1 84 ? 1.361 1.653 -0.468 1.00 97.25 84 ILE A O 1
ATOM 711 N N . THR A 1 85 ? -0.838 1.902 -0.071 1.00 97.12 85 THR A N 1
ATOM 712 C CA . THR A 1 85 ? -1.012 3.059 -0.961 1.00 97.12 85 THR A CA 1
ATOM 713 C C . THR A 1 85 ? -0.095 4.216 -0.575 1.00 97.12 85 THR A C 1
ATOM 715 O O . THR A 1 85 ? 0.592 4.788 -1.422 1.00 97.12 85 THR A O 1
ATOM 718 N N . ILE A 1 86 ? -0.026 4.549 0.718 1.00 95.62 86 ILE A N 1
ATOM 719 C CA . ILE A 1 86 ? 0.811 5.650 1.199 1.00 95.62 86 ILE A CA 1
ATOM 720 C C . ILE A 1 86 ? 2.294 5.337 0.991 1.00 95.62 86 ILE A C 1
ATOM 722 O O . ILE A 1 86 ? 3.020 6.194 0.490 1.00 95.62 86 ILE A O 1
ATOM 726 N N . SER A 1 87 ? 2.757 4.134 1.345 1.00 94.56 87 SER A N 1
ATOM 727 C CA . SER A 1 87 ? 4.169 3.757 1.201 1.00 94.56 87 SER A CA 1
ATOM 728 C C . SER A 1 87 ? 4.619 3.686 -0.260 1.00 94.56 87 SER A C 1
ATOM 730 O O . SER A 1 87 ? 5.767 4.019 -0.547 1.00 94.56 87 SER A O 1
ATOM 732 N N . ALA A 1 88 ? 3.736 3.322 -1.191 1.00 94.25 88 ALA A N 1
ATOM 733 C CA . ALA A 1 88 ? 4.033 3.385 -2.618 1.00 94.25 88 ALA A CA 1
ATOM 734 C C . ALA A 1 88 ? 4.130 4.840 -3.111 1.00 94.25 88 ALA A C 1
ATOM 736 O O . ALA A 1 88 ? 5.141 5.251 -3.676 1.00 94.25 88 ALA A O 1
ATOM 737 N N . LEU A 1 89 ? 3.109 5.659 -2.840 1.00 93.62 89 LEU A N 1
ATOM 738 C CA . LEU A 1 89 ? 3.008 7.006 -3.407 1.00 93.62 89 LEU A CA 1
ATOM 739 C C . LEU A 1 89 ? 3.944 8.032 -2.749 1.00 93.62 89 LEU A C 1
ATOM 741 O O . LEU A 1 89 ? 4.399 8.971 -3.402 1.00 93.62 89 LEU A O 1
ATOM 745 N N . LYS A 1 90 ? 4.275 7.876 -1.460 1.00 91.00 90 LYS A N 1
ATOM 746 C CA . LYS A 1 90 ? 5.111 8.838 -0.715 1.00 91.00 90 LYS A CA 1
ATOM 747 C C . LYS A 1 90 ? 6.556 8.915 -1.226 1.00 91.00 90 LYS A C 1
ATOM 749 O O . LYS A 1 90 ? 7.244 9.897 -0.923 1.00 91.00 90 LYS A O 1
ATOM 754 N N . GLN A 1 91 ? 6.996 7.916 -1.992 1.00 87.50 91 GLN A N 1
ATOM 755 C CA . GLN A 1 91 ? 8.301 7.900 -2.657 1.00 87.50 91 GLN A CA 1
ATOM 756 C C . GLN A 1 91 ? 8.420 8.992 -3.728 1.00 87.50 91 GLN A C 1
ATOM 758 O O . GLN A 1 91 ? 9.518 9.491 -3.965 1.00 87.50 91 GLN A O 1
ATOM 763 N N . ILE A 1 92 ? 7.292 9.394 -4.326 1.00 89.50 92 ILE A N 1
ATOM 764 C CA . ILE A 1 92 ? 7.232 10.366 -5.427 1.00 89.50 92 ILE A CA 1
ATOM 765 C C . ILE A 1 92 ? 6.368 11.599 -5.114 1.00 89.50 92 ILE A C 1
ATOM 767 O O . ILE A 1 92 ? 6.523 12.628 -5.762 1.00 89.50 92 ILE A O 1
ATOM 771 N N . MET A 1 93 ? 5.494 11.537 -4.103 1.00 91.00 93 MET A N 1
ATOM 772 C CA . MET A 1 93 ? 4.606 12.637 -3.701 1.00 91.00 93 MET A CA 1
ATOM 773 C C . MET A 1 93 ? 4.767 13.014 -2.225 1.00 91.00 93 MET A C 1
ATOM 775 O O . MET A 1 93 ? 5.230 12.230 -1.389 1.00 91.00 93 MET A O 1
ATOM 779 N N . ASN A 1 94 ? 4.368 14.234 -1.855 1.00 93.00 94 ASN A N 1
ATOM 780 C CA . ASN A 1 94 ? 4.301 14.630 -0.448 1.00 93.00 94 ASN A CA 1
ATOM 781 C C . ASN A 1 94 ? 3.076 13.995 0.249 1.00 93.00 94 ASN A C 1
ATOM 783 O O . ASN A 1 94 ? 2.141 13.535 -0.396 1.00 93.00 94 ASN A O 1
ATOM 787 N N . ILE A 1 95 ? 3.082 13.936 1.585 1.00 92.12 95 ILE A N 1
ATOM 788 C CA . ILE A 1 95 ? 2.040 13.207 2.331 1.00 92.12 95 ILE A CA 1
ATOM 789 C C . ILE A 1 95 ? 0.652 13.863 2.241 1.00 92.12 95 ILE A C 1
ATOM 791 O O . ILE A 1 95 ? -0.355 13.163 2.333 1.00 92.12 95 ILE A O 1
ATOM 795 N N . ASN A 1 96 ? 0.584 15.183 2.057 1.00 93.44 96 ASN A N 1
ATOM 796 C CA . ASN A 1 96 ? -0.687 15.899 1.959 1.00 93.44 96 ASN A CA 1
ATOM 797 C C . ASN A 1 96 ? -1.376 15.595 0.626 1.00 93.44 96 ASN A C 1
ATOM 799 O O . ASN A 1 96 ? -2.575 15.332 0.623 1.00 93.44 96 ASN A O 1
ATOM 803 N N . ASP A 1 97 ? -0.614 15.541 -0.468 1.00 95.88 97 ASP A N 1
ATOM 804 C CA . ASP A 1 97 ? -1.143 15.199 -1.793 1.00 95.88 97 ASP A CA 1
ATOM 805 C C . ASP A 1 97 ? -1.633 13.747 -1.826 1.00 95.88 97 ASP A C 1
ATOM 807 O O . ASP A 1 97 ? -2.733 13.470 -2.298 1.00 95.88 97 ASP A O 1
ATOM 811 N N . VAL A 1 98 ? -0.859 12.824 -1.237 1.00 95.38 98 VAL A N 1
ATOM 812 C CA . VAL A 1 98 ? -1.264 11.416 -1.079 1.00 95.38 98 VAL A CA 1
ATOM 813 C C . VAL A 1 98 ? -2.582 11.319 -0.313 1.00 95.38 98 VAL A C 1
ATOM 815 O O . VAL A 1 98 ? -3.502 10.629 -0.745 1.00 95.38 98 VAL A O 1
ATOM 818 N N . LYS A 1 99 ? -2.694 12.033 0.814 1.00 94.38 99 LYS A N 1
ATOM 819 C CA . LYS A 1 99 ? -3.919 12.058 1.617 1.00 94.38 99 LYS A CA 1
ATOM 820 C C . LYS A 1 99 ? -5.104 12.577 0.802 1.00 94.38 99 LYS A C 1
ATOM 822 O O . LYS A 1 99 ? -6.156 11.946 0.811 1.00 94.38 99 LYS A O 1
ATOM 827 N N . TYR A 1 100 ? -4.929 13.697 0.104 1.00 95.38 100 TYR A N 1
ATOM 828 C CA . TYR A 1 100 ? -5.978 14.290 -0.719 1.00 95.38 100 TYR A CA 1
ATOM 829 C C . TYR A 1 100 ? -6.457 13.325 -1.810 1.00 95.38 100 TYR A C 1
ATOM 831 O O . TYR A 1 100 ? -7.661 13.130 -1.951 1.00 95.38 100 TYR A O 1
ATOM 839 N N . GLY A 1 101 ? -5.534 12.674 -2.525 1.00 95.62 101 GLY A N 1
ATOM 840 C CA . GLY A 1 101 ? -5.870 11.695 -3.560 1.00 95.62 101 GLY A CA 1
ATOM 841 C C . GLY A 1 101 ? -6.656 10.504 -3.010 1.00 95.62 101 GLY A C 1
ATOM 842 O O . GLY A 1 101 ? -7.695 10.148 -3.560 1.00 95.62 101 GLY A O 1
ATOM 843 N N . ILE A 1 102 ? -6.221 9.939 -1.876 1.00 95.06 102 ILE A N 1
ATOM 844 C CA . ILE A 1 102 ? -6.939 8.833 -1.226 1.00 95.06 102 ILE A CA 1
ATOM 845 C C . ILE A 1 102 ? -8.347 9.272 -0.802 1.00 95.06 102 ILE A C 1
ATOM 847 O O . ILE A 1 102 ? -9.312 8.553 -1.053 1.00 95.06 102 ILE A O 1
ATOM 851 N N . GLU A 1 103 ? -8.488 10.442 -0.173 1.00 95.38 103 GLU A N 1
ATOM 852 C CA . GLU A 1 103 ? -9.793 10.960 0.255 1.00 95.38 103 GLU A CA 1
ATOM 853 C C . GLU A 1 103 ? -10.718 11.257 -0.929 1.00 95.38 103 GLU A C 1
ATOM 855 O O . GLU A 1 103 ? -11.924 11.030 -0.830 1.00 95.38 103 GLU A O 1
ATOM 860 N N . TYR A 1 104 ? -10.171 11.770 -2.031 1.00 96.75 104 TYR A N 1
ATOM 861 C CA . TYR A 1 104 ? -10.915 12.049 -3.252 1.00 96.75 104 TYR A CA 1
ATOM 862 C C . TYR A 1 104 ? -11.458 10.759 -3.875 1.00 96.75 104 TYR A C 1
ATOM 864 O O . TYR A 1 104 ? -12.672 10.625 -4.022 1.00 96.75 104 TYR A O 1
ATOM 872 N N . GLU A 1 105 ? -10.590 9.782 -4.149 1.00 96.88 105 GLU A N 1
ATOM 873 C CA . GLU A 1 105 ? -10.988 8.496 -4.737 1.00 96.88 105 GLU A CA 1
ATOM 874 C C . GLU A 1 105 ? -11.978 7.753 -3.836 1.00 96.88 105 GLU A C 1
ATOM 876 O O . GLU A 1 105 ? -13.039 7.323 -4.284 1.00 96.88 105 GLU A O 1
ATOM 881 N N . THR A 1 106 ? -11.697 7.693 -2.531 1.00 95.69 106 THR A N 1
ATOM 882 C CA . THR A 1 106 ? -12.580 7.033 -1.557 1.00 95.69 106 THR A CA 1
ATOM 883 C C . THR A 1 106 ? -13.980 7.651 -1.547 1.00 95.69 106 THR A C 1
ATOM 885 O O . THR A 1 106 ? -14.967 6.926 -1.442 1.00 95.69 106 THR A O 1
ATOM 888 N N . LYS A 1 107 ? -14.106 8.978 -1.690 1.00 97.00 107 LYS A N 1
ATOM 889 C CA . LYS A 1 107 ? -15.418 9.644 -1.781 1.00 97.00 107 LYS A CA 1
ATOM 890 C C . LYS A 1 107 ? -16.153 9.337 -3.083 1.00 97.00 107 LYS A C 1
ATOM 892 O O . LYS A 1 107 ? -17.380 9.366 -3.083 1.00 97.00 107 LYS A O 1
ATOM 897 N N . MET A 1 108 ? -15.430 9.101 -4.175 1.00 97.56 108 MET A N 1
ATOM 898 C CA . MET A 1 108 ? -16.023 8.849 -5.489 1.00 97.56 108 MET A CA 1
ATOM 899 C C . MET A 1 108 ? -16.487 7.402 -5.649 1.00 97.56 108 MET A C 1
ATOM 901 O O . MET A 1 108 ? -17.575 7.171 -6.171 1.00 97.56 108 MET A O 1
ATOM 905 N N . VAL A 1 109 ? -15.673 6.435 -5.214 1.00 97.38 109 VAL A N 1
ATOM 906 C CA . VAL A 1 109 ? -15.898 5.009 -5.515 1.00 97.38 109 VAL A CA 1
ATOM 907 C C . VAL A 1 109 ? -15.973 4.103 -4.281 1.00 97.38 109 VAL A C 1
ATOM 909 O O . VAL A 1 109 ? -16.300 2.927 -4.409 1.00 97.38 109 VAL A O 1
ATOM 912 N N . GLY A 1 110 ? -15.721 4.630 -3.080 1.00 97.50 110 GLY A N 1
ATOM 913 C CA . GLY A 1 110 ? -15.620 3.846 -1.847 1.00 97.50 110 GLY A CA 1
ATOM 914 C C . GLY A 1 110 ? -14.216 3.277 -1.608 1.00 97.50 110 GLY A C 1
ATOM 915 O O . GLY A 1 110 ? -13.384 3.222 -2.507 1.00 97.50 110 GLY A O 1
ATOM 916 N N . GLU A 1 111 ? -13.940 2.854 -0.371 1.00 96.00 111 GLU A N 1
ATOM 917 C CA . GLU A 1 111 ? -12.591 2.464 0.086 1.00 96.00 111 GLU A CA 1
ATOM 918 C C . GLU A 1 111 ? -12.017 1.260 -0.676 1.00 96.00 111 GLU A C 1
ATOM 920 O O . GLU A 1 111 ? -10.863 1.280 -1.105 1.00 96.00 111 GLU A O 1
ATOM 925 N N . ILE A 1 112 ? -12.839 0.222 -0.858 1.00 97.62 112 ILE A N 1
ATOM 926 C CA . ILE A 1 112 ? -12.453 -1.031 -1.521 1.00 97.62 112 ILE A CA 1
ATOM 927 C C . ILE A 1 112 ? -12.040 -0.751 -2.964 1.00 97.62 112 ILE A C 1
ATOM 929 O O . ILE A 1 112 ? -10.963 -1.151 -3.410 1.00 97.62 112 ILE A O 1
ATOM 933 N N . GLU A 1 113 ? -12.892 -0.028 -3.686 1.00 98.31 113 GLU A N 1
ATOM 934 C CA . GLU A 1 113 ? -12.677 0.216 -5.103 1.00 98.31 113 GLU A CA 1
ATOM 935 C C . GLU A 1 113 ? -11.582 1.257 -5.347 1.00 98.31 113 GLU A C 1
ATOM 937 O O . GLU A 1 113 ? -10.805 1.112 -6.287 1.00 98.31 113 GLU A O 1
ATOM 942 N N . ALA A 1 114 ? -11.431 2.247 -4.461 1.00 98.12 114 ALA A N 1
ATOM 943 C CA . ALA A 1 114 ? -10.309 3.183 -4.506 1.00 98.12 114 ALA A CA 1
ATOM 944 C C . ALA A 1 114 ? -8.962 2.452 -4.386 1.00 98.12 114 ALA A C 1
ATOM 946 O O . ALA A 1 114 ? -8.037 2.720 -5.156 1.00 98.12 114 ALA A O 1
ATOM 947 N N . TYR A 1 115 ? -8.852 1.490 -3.462 1.00 98.44 115 TYR A N 1
ATOM 948 C CA . TYR A 1 115 ? -7.643 0.679 -3.319 1.00 98.44 115 TYR A CA 1
ATOM 949 C C . TYR A 1 115 ? -7.372 -0.184 -4.558 1.00 98.44 115 TYR A C 1
ATOM 951 O O . TYR A 1 115 ? -6.260 -0.163 -5.088 1.00 98.44 115 TYR A O 1
ATOM 959 N N . ASN A 1 116 ? -8.385 -0.899 -5.058 1.00 98.56 116 ASN A N 1
ATOM 960 C CA . ASN A 1 116 ? -8.237 -1.741 -6.248 1.00 98.56 116 ASN A CA 1
ATOM 961 C C . ASN A 1 116 ? -7.852 -0.922 -7.487 1.00 98.56 116 ASN A C 1
ATOM 963 O O . ASN A 1 116 ? -7.004 -1.349 -8.269 1.00 98.56 116 ASN A O 1
ATOM 967 N N . ARG A 1 117 ? -8.431 0.271 -7.666 1.00 98.38 117 ARG A N 1
ATOM 968 C CA . ARG A 1 117 ? -8.067 1.190 -8.753 1.00 98.38 117 ARG A CA 1
ATOM 969 C C . ARG A 1 117 ? -6.634 1.673 -8.640 1.00 98.38 117 ARG A C 1
ATOM 971 O O . ARG A 1 117 ? -5.936 1.667 -9.648 1.00 98.38 117 ARG A O 1
ATOM 978 N N . PHE A 1 118 ? -6.182 2.029 -7.440 1.00 97.94 118 PHE A N 1
ATOM 979 C CA . PHE A 1 118 ? -4.779 2.357 -7.200 1.00 97.94 118 PHE A CA 1
ATOM 980 C C . PHE A 1 118 ? -3.853 1.188 -7.582 1.00 97.94 118 PHE A C 1
ATOM 982 O O . PHE A 1 118 ? -2.899 1.399 -8.329 1.00 97.94 118 PHE A O 1
ATOM 989 N N . ALA A 1 119 ? -4.156 -0.034 -7.128 1.00 98.31 119 ALA A N 1
ATOM 990 C CA . ALA A 1 119 ? -3.359 -1.223 -7.431 1.00 98.31 119 ALA A CA 1
ATOM 991 C C . ALA A 1 119 ? -3.278 -1.479 -8.947 1.00 98.31 119 ALA A C 1
ATOM 993 O O . ALA A 1 119 ? -2.186 -1.581 -9.503 1.00 98.31 119 ALA A O 1
ATOM 994 N N . ASN A 1 120 ? -4.429 -1.467 -9.630 1.00 98.38 120 ASN A N 1
ATOM 995 C CA . ASN A 1 120 ? -4.509 -1.600 -11.085 1.00 98.38 120 ASN A CA 1
ATOM 996 C C . ASN A 1 120 ? -3.725 -0.492 -11.809 1.00 98.38 120 ASN A C 1
ATOM 998 O O . ASN A 1 120 ? -2.999 -0.772 -12.758 1.00 98.38 120 ASN A O 1
ATOM 1002 N N . ALA A 1 121 ? -3.866 0.767 -11.386 1.00 97.75 121 ALA A N 1
ATOM 1003 C CA . ALA A 1 121 ? -3.193 1.898 -12.020 1.00 97.75 121 ALA A CA 1
ATOM 1004 C C . ALA A 1 121 ? -1.669 1.796 -11.896 1.00 97.75 121 ALA A C 1
ATOM 1006 O O . ALA A 1 121 ? -0.958 2.046 -12.871 1.00 97.75 121 ALA A O 1
ATOM 1007 N N . LEU A 1 122 ? -1.172 1.396 -10.722 1.00 96.44 122 LEU A N 1
ATOM 1008 C CA . LEU A 1 122 ? 0.251 1.191 -10.484 1.00 96.44 122 LEU A CA 1
ATOM 1009 C C . LEU A 1 122 ? 0.804 0.077 -11.378 1.00 96.44 122 LEU A C 1
ATOM 1011 O O . LEU A 1 122 ? 1.777 0.295 -12.095 1.00 96.44 122 LEU A O 1
ATOM 1015 N N . GLU A 1 123 ? 0.160 -1.089 -11.380 1.00 97.56 123 GLU A N 1
ATOM 1016 C CA . GLU A 1 123 ? 0.587 -2.238 -12.185 1.00 97.56 123 GLU A CA 1
ATOM 1017 C C . GLU A 1 123 ? 0.539 -1.956 -13.684 1.00 97.56 123 GLU A C 1
ATOM 1019 O O . GLU A 1 123 ? 1.491 -2.262 -14.397 1.00 97.56 123 GLU A O 1
ATOM 1024 N N . ASN A 1 124 ? -0.540 -1.337 -14.169 1.00 97.75 124 ASN A N 1
ATOM 1025 C CA . ASN A 1 124 ? -0.662 -0.976 -15.579 1.00 97.75 124 ASN A CA 1
ATOM 1026 C C . ASN A 1 124 ? 0.429 0.015 -15.993 1.00 97.75 124 ASN A C 1
ATOM 1028 O O . ASN A 1 124 ? 1.030 -0.162 -17.049 1.00 97.75 124 ASN A O 1
ATOM 1032 N N . SER A 1 125 ? 0.732 1.005 -15.146 1.00 95.94 125 SER A N 1
ATOM 1033 C CA . SER A 1 125 ? 1.798 1.976 -15.418 1.00 95.94 125 SER A CA 1
ATOM 1034 C C . SER A 1 125 ? 3.171 1.304 -15.486 1.00 95.94 125 SER A C 1
ATOM 1036 O O . SER A 1 125 ? 3.942 1.571 -16.406 1.00 95.94 125 SER A O 1
ATOM 1038 N N . LEU A 1 126 ? 3.478 0.407 -14.541 1.00 94.94 126 LEU A N 1
ATOM 1039 C CA . LEU A 1 126 ? 4.736 -0.349 -14.535 1.00 94.94 126 LEU A CA 1
ATOM 1040 C C . LEU A 1 126 ? 4.850 -1.237 -15.774 1.00 94.94 126 LEU A C 1
ATOM 1042 O O . LEU A 1 126 ? 5.862 -1.197 -16.472 1.00 94.94 126 LEU A O 1
ATOM 1046 N N . ARG A 1 127 ? 3.785 -1.980 -16.092 1.00 95.62 127 ARG A N 1
ATOM 1047 C CA . ARG A 1 127 ? 3.722 -2.846 -17.270 1.00 95.62 127 ARG A CA 1
ATOM 1048 C C . ARG A 1 127 ? 3.945 -2.059 -18.554 1.00 95.62 127 ARG A C 1
ATOM 1050 O O . ARG A 1 127 ? 4.752 -2.483 -19.374 1.00 95.62 127 ARG A O 1
ATOM 1057 N N . GLU A 1 128 ? 3.265 -0.930 -18.731 1.00 95.12 128 GLU A N 1
ATOM 1058 C CA . GLU A 1 128 ? 3.390 -0.097 -19.930 1.00 95.12 128 GLU A CA 1
ATOM 1059 C C . GLU A 1 128 ? 4.817 0.440 -20.094 1.00 95.12 128 GLU A C 1
ATOM 1061 O O . GL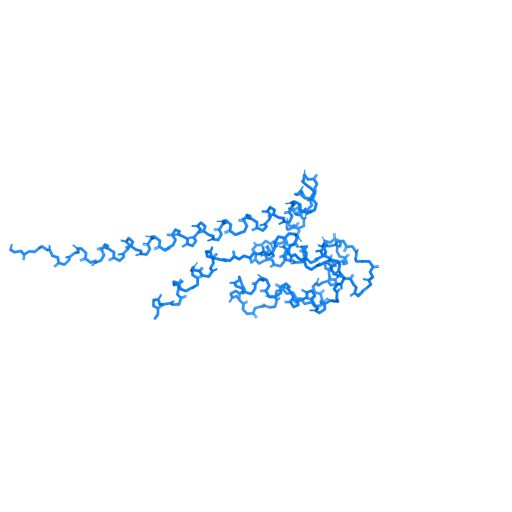U A 1 128 ? 5.426 0.270 -21.152 1.00 95.12 128 GLU A O 1
ATOM 1066 N N . ILE A 1 129 ? 5.372 1.041 -19.036 1.00 93.62 129 ILE A N 1
ATOM 1067 C CA . ILE A 1 129 ? 6.717 1.626 -19.066 1.00 93.62 129 ILE A CA 1
ATOM 1068 C C . ILE A 1 129 ? 7.762 0.547 -19.358 1.00 93.62 129 ILE A C 1
ATOM 1070 O O . ILE A 1 129 ? 8.574 0.719 -20.264 1.00 93.62 129 ILE A O 1
ATOM 1074 N N . CYS A 1 130 ? 7.735 -0.573 -18.635 1.00 93.25 130 CYS A N 1
ATOM 1075 C CA . CYS A 1 130 ? 8.740 -1.625 -18.777 1.00 93.25 130 CYS A CA 1
ATOM 1076 C C . CYS A 1 130 ? 8.608 -2.405 -20.092 1.00 93.25 130 CYS A C 1
ATOM 1078 O O . CYS A 1 130 ? 9.624 -2.777 -20.670 1.00 93.25 130 CYS A O 1
ATOM 1080 N N . THR A 1 131 ? 7.392 -2.585 -20.618 1.00 91.31 131 THR A N 1
ATOM 1081 C CA . THR A 1 131 ? 7.199 -3.178 -21.954 1.00 91.31 131 THR A CA 1
ATOM 1082 C C . THR A 1 131 ? 7.809 -2.285 -23.033 1.00 91.31 131 THR A C 1
ATOM 1084 O O . THR A 1 131 ? 8.506 -2.776 -23.916 1.00 91.31 131 THR A O 1
ATOM 1087 N N . ARG A 1 132 ? 7.608 -0.961 -22.947 1.00 90.44 132 ARG A N 1
ATOM 1088 C CA . ARG A 1 132 ? 8.225 -0.018 -23.889 1.00 90.44 132 ARG A CA 1
ATOM 1089 C C . ARG A 1 132 ? 9.752 -0.052 -23.820 1.00 90.44 132 ARG A C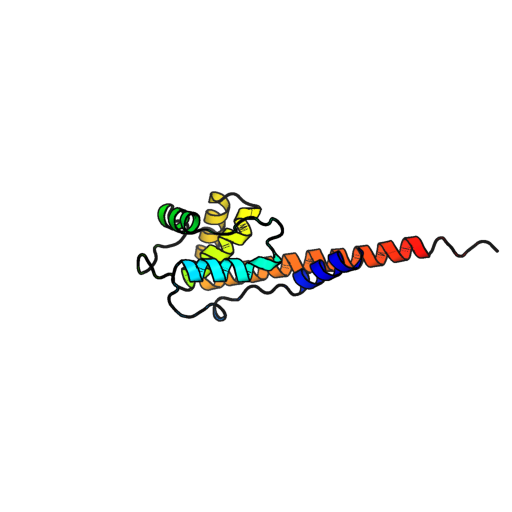 1
ATOM 1091 O O . ARG A 1 132 ? 10.382 -0.065 -24.870 1.00 90.44 132 ARG A O 1
ATOM 1098 N N . LEU A 1 133 ? 10.327 -0.105 -22.617 1.00 87.81 133 LEU A N 1
ATOM 1099 C CA . LEU A 1 133 ? 11.782 -0.193 -22.438 1.00 87.81 133 LEU A CA 1
ATOM 1100 C C . LEU A 1 133 ? 12.360 -1.456 -23.098 1.00 87.81 133 LEU A C 1
ATOM 1102 O O . LEU A 1 133 ? 13.327 -1.349 -23.843 1.00 87.81 133 LEU A O 1
ATOM 1106 N N . ASN A 1 134 ? 11.705 -2.612 -22.939 1.00 79.38 134 ASN A N 1
ATOM 1107 C CA . ASN A 1 134 ? 12.141 -3.854 -23.591 1.00 79.38 134 ASN A CA 1
ATOM 1108 C C . ASN A 1 134 ? 12.101 -3.769 -25.133 1.00 79.38 134 ASN A C 1
ATOM 1110 O O . ASN A 1 134 ? 12.967 -4.325 -25.802 1.00 79.38 134 ASN A O 1
ATOM 1114 N N . HIS A 1 135 ? 11.124 -3.061 -25.713 1.00 73.25 135 HIS A N 1
ATOM 1115 C CA . HIS A 1 135 ? 11.043 -2.873 -27.169 1.00 73.25 135 HIS A CA 1
ATOM 1116 C C . HIS A 1 135 ? 12.035 -1.832 -27.713 1.00 73.25 135 HIS A C 1
ATOM 1118 O O . HIS A 1 135 ? 12.498 -1.961 -28.845 1.00 73.25 135 HIS A O 1
ATOM 1124 N N . GLU A 1 136 ? 12.362 -0.787 -26.947 1.00 60.69 136 GLU A N 1
ATOM 1125 C CA . GLU A 1 136 ? 13.369 0.208 -27.344 1.00 60.69 136 GLU A CA 1
ATOM 1126 C C . GLU A 1 136 ? 14.781 -0.397 -27.374 1.00 60.69 136 GLU A C 1
ATOM 1128 O O . GLU A 1 136 ? 15.550 -0.082 -28.288 1.00 60.69 136 GLU A O 1
ATOM 1133 N N . ASP A 1 137 ? 15.083 -1.325 -26.460 1.00 56.75 137 ASP A N 1
ATOM 1134 C CA . ASP A 1 137 ? 16.340 -2.077 -26.466 1.00 56.75 137 ASP A CA 1
ATOM 1135 C C . ASP A 1 137 ? 16.450 -2.984 -27.705 1.00 56.75 137 ASP A C 1
ATOM 1137 O O . ASP A 1 137 ? 17.453 -2.916 -28.417 1.00 56.75 137 ASP A O 1
ATOM 1141 N N . GLU A 1 138 ? 15.409 -3.753 -28.056 1.00 55.75 138 GLU A N 1
ATOM 1142 C CA . GLU A 1 138 ? 15.405 -4.588 -29.275 1.00 55.75 138 GLU A CA 1
ATOM 1143 C C . GLU A 1 138 ? 15.678 -3.768 -30.551 1.00 55.75 138 GLU A C 1
ATOM 1145 O O . GLU A 1 138 ? 16.455 -4.184 -31.413 1.00 55.75 138 GLU A O 1
ATOM 1150 N N . VAL A 1 139 ? 15.093 -2.571 -30.673 1.00 56.34 139 VAL A N 1
ATOM 1151 C CA . VAL A 1 139 ? 15.286 -1.701 -31.848 1.00 56.34 139 VAL A CA 1
ATOM 1152 C C . VAL A 1 139 ? 16.678 -1.055 -31.870 1.00 56.34 139 VAL A C 1
ATOM 1154 O O . VAL A 1 139 ? 17.233 -0.845 -32.953 1.00 56.34 139 VAL A O 1
ATOM 1157 N N . ALA A 1 140 ? 17.264 -0.743 -30.710 1.00 53.53 140 ALA A N 1
ATOM 1158 C CA . ALA A 1 140 ? 18.630 -0.227 -30.616 1.00 53.53 140 ALA A CA 1
ATOM 1159 C C . ALA A 1 140 ? 19.673 -1.292 -31.010 1.00 53.53 140 ALA A C 1
ATOM 1161 O O . ALA A 1 140 ? 20.560 -0.997 -31.812 1.00 53.53 140 ALA A O 1
ATOM 1162 N N . TYR A 1 141 ? 19.512 -2.542 -30.554 1.00 48.44 141 TYR A N 1
ATOM 1163 C CA . TYR A 1 141 ? 20.385 -3.662 -30.939 1.00 48.44 141 TYR A CA 1
ATOM 1164 C C . TYR A 1 141 ? 20.326 -3.981 -32.443 1.00 48.44 141 TYR A C 1
ATOM 1166 O O . TYR A 1 141 ? 21.354 -4.285 -33.055 1.00 48.44 141 TYR A O 1
ATOM 1174 N N . VAL A 1 142 ? 19.150 -3.877 -33.073 1.00 54.22 142 VAL A N 1
ATOM 1175 C CA . VAL A 1 142 ? 19.014 -4.089 -34.527 1.00 54.22 142 VAL A CA 1
ATOM 1176 C C . VAL A 1 142 ? 19.745 -2.999 -35.322 1.00 54.22 142 VAL A C 1
ATOM 1178 O O . VAL A 1 142 ? 20.433 -3.307 -36.294 1.00 54.22 142 VAL A O 1
ATOM 1181 N N . LYS A 1 143 ? 19.685 -1.734 -34.885 1.00 50.59 143 LYS A N 1
ATOM 1182 C CA . LYS A 1 143 ? 20.348 -0.617 -35.583 1.00 50.59 143 LYS A CA 1
ATOM 1183 C C . LYS A 1 143 ? 21.877 -0.694 -35.576 1.00 50.59 143 LYS A C 1
ATOM 1185 O O . LYS A 1 143 ? 22.485 -0.290 -36.562 1.00 50.59 143 LYS A O 1
ATOM 1190 N N . ASP A 1 144 ? 22.487 -1.229 -34.520 1.00 48.88 144 ASP A N 1
ATOM 1191 C CA . ASP A 1 144 ? 23.948 -1.385 -34.450 1.00 48.88 144 ASP A CA 1
ATOM 1192 C C . ASP A 1 144 ? 24.464 -2.603 -35.241 1.00 48.88 144 ASP A C 1
ATOM 1194 O O . ASP A 1 144 ? 25.633 -2.641 -35.630 1.00 48.88 144 ASP A O 1
ATOM 1198 N N . THR A 1 145 ? 23.599 -3.578 -35.546 1.00 51.50 145 THR A N 1
ATOM 1199 C CA . THR A 1 145 ? 23.990 -4.797 -36.278 1.00 51.50 145 THR A CA 1
ATOM 1200 C C . THR A 1 145 ? 23.898 -4.627 -37.807 1.00 51.50 145 THR A C 1
ATOM 1202 O O . THR A 1 145 ? 24.633 -5.283 -38.546 1.00 51.50 145 THR A O 1
ATOM 1205 N N . ASP A 1 146 ? 23.085 -3.684 -38.300 1.00 53.47 146 ASP A N 1
ATOM 1206 C CA . ASP A 1 146 ? 22.839 -3.468 -39.739 1.00 53.47 146 ASP A CA 1
ATOM 1207 C C . ASP A 1 146 ? 23.848 -2.539 -40.456 1.00 53.47 146 ASP A C 1
ATOM 1209 O O . ASP A 1 146 ? 23.767 -2.355 -41.671 1.00 53.47 146 ASP A O 1
ATOM 1213 N N . ILE A 1 147 ? 24.852 -1.979 -39.767 1.00 54.88 147 ILE A N 1
ATOM 1214 C CA . ILE A 1 147 ? 25.865 -1.095 -40.398 1.00 54.88 147 ILE A CA 1
ATOM 1215 C C . ILE A 1 147 ? 27.065 -1.897 -40.967 1.00 54.88 147 ILE A C 1
ATOM 1217 O O . ILE A 1 147 ? 27.924 -1.354 -41.660 1.00 54.88 147 ILE A O 1
ATOM 1221 N N . GLY A 1 148 ? 27.127 -3.215 -40.738 1.00 50.97 148 GLY A N 1
ATOM 1222 C CA . GLY A 1 148 ? 28.288 -4.053 -41.076 1.00 50.97 148 GLY A CA 1
ATOM 1223 C C . GLY A 1 148 ? 28.276 -4.785 -42.427 1.00 50.97 148 GLY A C 1
ATOM 1224 O O . GLY A 1 148 ? 29.282 -5.406 -42.764 1.00 50.97 148 GLY A O 1
ATOM 1225 N N . MET A 1 149 ? 27.191 -4.760 -43.211 1.00 49.25 149 MET A N 1
ATOM 1226 C CA . MET A 1 149 ? 27.089 -5.578 -44.436 1.00 49.25 149 MET A CA 1
ATOM 1227 C C . MET A 1 149 ? 26.583 -4.804 -45.658 1.00 49.25 149 MET A C 1
ATOM 1229 O O . MET A 1 149 ? 25.508 -5.067 -46.190 1.00 49.25 149 MET A O 1
ATOM 1233 N N . SER A 1 150 ? 27.405 -3.887 -46.163 1.00 46.84 150 SER A N 1
ATOM 1234 C CA . SER A 1 150 ? 27.478 -3.593 -47.602 1.00 46.84 150 SER A CA 1
ATOM 1235 C C . SER A 1 150 ? 28.694 -2.735 -47.900 1.00 46.84 150 SER A C 1
ATOM 1237 O O . SER A 1 150 ? 28.612 -1.527 -47.750 1.00 46.84 150 SER A O 1
ATOM 1239 N N . LEU A 1 151 ? 29.782 -3.358 -48.356 1.00 37.84 151 LEU A N 1
ATOM 1240 C CA . LEU A 1 151 ? 30.639 -2.841 -49.428 1.00 37.84 151 LEU A CA 1
ATOM 1241 C C . LEU A 1 151 ? 31.358 -4.043 -50.065 1.00 37.84 151 LEU A C 1
ATOM 1243 O O . LEU A 1 151 ? 32.389 -4.499 -49.572 1.00 37.84 151 LEU A O 1
ATOM 1247 N N . SER A 1 152 ? 30.749 -4.581 -51.124 1.00 47.34 152 SER A N 1
ATOM 1248 C CA . SER A 1 152 ? 31.424 -5.343 -52.183 1.00 47.34 152 SER A CA 1
ATOM 1249 C C . SER A 1 152 ? 31.931 -4.388 -53.252 1.00 47.34 152 SER A C 1
ATOM 1251 O O . SER A 1 152 ? 31.108 -3.523 -53.639 1.00 47.34 152 SER A O 1
#